Protein AF-A0A1F1UB64-F1 (afdb_monomer_lite)

Foldseek 3Di:
DPPQQDPVLLVCLVVVLVVLVVLLVVLVVVCPDPPDDPVSVVVSVVSNVPSVVVNVVSVVSNVD

Radius of gyration: 14.94 Å; chains: 1; bounding box: 31×19×49 Å

Secondary structure (DSSP, 8-state):
-PPPPPHHHHHHHHHHHHHHHHHHHHHHHHHTSSS--HHHHHHHHHHHHHHHHHHHHHHHHHH-

Sequence (64 aa):
MSADHNDADIMFAQMMIPHHQQAVEMSEILLAKDDIPAEVIEFAQGVIDAQGPEIDRMNYMLET

pLDDT: mean 94.13, std 11.41, range [40.0, 98.81]

Structure (mmCIF, N/CA/C/O backbone):
data_AF-A0A1F1UB64-F1
#
_entry.id   AF-A0A1F1UB64-F1
#
loop_
_atom_site.group_PDB
_atom_site.id
_atom_site.type_symbol
_atom_site.label_atom_id
_atom_site.label_alt_id
_atom_site.label_comp_id
_atom_site.label_asym_id
_atom_site.label_entity_id
_atom_site.label_seq_id
_atom_site.pdbx_PDB_ins_code
_atom_site.Cartn_x
_atom_site.Cartn_y
_atom_site.Cartn_z
_atom_site.occupancy
_atom_site.B_iso_or_equiv
_atom_site.auth_seq_id
_atom_site.auth_comp_id
_atom_site.auth_asym_id
_atom_site.auth_atom_id
_atom_site.pdbx_PDB_model_num
ATOM 1 N N . MET A 1 1 ? 7.300 -2.524 -30.803 1.00 40.00 1 MET A N 1
ATOM 2 C CA . MET A 1 1 ? 8.379 -2.996 -29.920 1.00 40.00 1 MET A CA 1
ATOM 3 C C . MET A 1 1 ? 8.025 -2.488 -28.543 1.00 40.00 1 MET A C 1
ATOM 5 O O . MET A 1 1 ? 8.012 -1.277 -28.369 1.00 40.00 1 MET A O 1
ATOM 9 N N . SER A 1 2 ? 7.584 -3.376 -27.648 1.00 48.56 2 SER A N 1
ATOM 10 C CA . SER A 1 2 ? 7.573 -3.052 -26.219 1.00 48.56 2 SER A CA 1
ATOM 11 C C . SER A 1 2 ? 9.016 -2.708 -25.887 1.00 4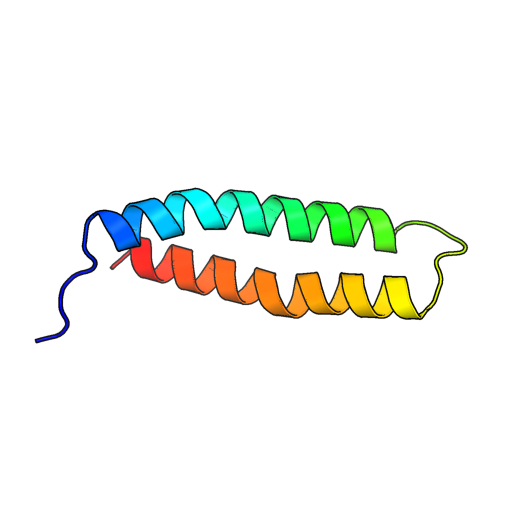8.56 2 SER A C 1
ATOM 13 O O . SER A 1 2 ? 9.896 -3.478 -26.262 1.00 48.56 2 SER A O 1
ATOM 15 N N . ALA A 1 3 ? 9.283 -1.520 -25.357 1.00 57.66 3 ALA A N 1
ATOM 16 C CA . ALA A 1 3 ? 10.606 -1.275 -24.813 1.00 57.66 3 ALA A CA 1
ATOM 17 C C . ALA A 1 3 ? 10.731 -2.223 -23.621 1.00 57.66 3 ALA A C 1
ATOM 19 O O . ALA A 1 3 ? 9.880 -2.177 -22.732 1.00 57.66 3 ALA A O 1
ATOM 20 N N . ASP A 1 4 ? 11.709 -3.123 -23.662 1.00 74.44 4 ASP A N 1
ATOM 21 C CA . ASP A 1 4 ? 12.107 -3.887 -22.485 1.00 74.44 4 ASP A CA 1
ATOM 22 C C . ASP A 1 4 ? 12.320 -2.892 -21.330 1.00 74.44 4 ASP A C 1
ATOM 24 O O . ASP A 1 4 ? 12.804 -1.773 -21.557 1.00 74.44 4 ASP A O 1
ATOM 28 N N . HIS A 1 5 ? 11.880 -3.254 -20.123 1.00 83.25 5 HIS A N 1
ATOM 29 C CA . HIS A 1 5 ? 11.994 -2.401 -18.941 1.00 83.25 5 HIS A CA 1
ATOM 30 C C . HIS A 1 5 ? 13.439 -1.913 -18.786 1.00 83.25 5 HIS A C 1
ATOM 32 O O . HIS A 1 5 ? 14.379 -2.707 -18.846 1.00 83.25 5 HIS A O 1
ATOM 38 N N . ASN A 1 6 ? 13.631 -0.601 -18.634 1.00 88.75 6 ASN A N 1
ATOM 39 C CA . ASN A 1 6 ? 14.975 -0.042 -18.502 1.00 88.75 6 ASN A CA 1
ATOM 40 C C . ASN A 1 6 ? 15.457 -0.115 -17.040 1.00 88.75 6 ASN A C 1
ATOM 42 O O . ASN A 1 6 ? 14.673 -0.365 -16.125 1.00 88.75 6 ASN A O 1
ATOM 46 N N . ASP A 1 7 ? 16.743 0.154 -16.804 1.00 92.00 7 ASP A N 1
ATOM 47 C CA . ASP A 1 7 ? 17.338 0.088 -15.459 1.00 92.00 7 ASP A CA 1
ATOM 48 C C . ASP A 1 7 ? 16.603 0.953 -14.419 1.00 92.00 7 ASP A C 1
ATOM 50 O O . ASP A 1 7 ? 16.551 0.596 -13.241 1.00 92.00 7 ASP A O 1
ATOM 54 N N . ALA A 1 8 ? 16.009 2.080 -14.830 1.00 94.50 8 ALA A N 1
ATOM 55 C CA . ALA A 1 8 ? 15.237 2.929 -13.928 1.00 94.50 8 ALA A CA 1
ATOM 56 C C . ALA A 1 8 ? 13.888 2.296 -13.555 1.00 94.50 8 ALA A C 1
ATOM 58 O O . ALA A 1 8 ? 13.484 2.404 -12.397 1.00 94.50 8 ALA A O 1
ATOM 59 N N . ASP A 1 9 ? 13.227 1.603 -14.488 1.00 94.38 9 ASP A N 1
ATOM 60 C CA . ASP A 1 9 ? 11.987 0.864 -14.219 1.00 94.38 9 ASP A CA 1
ATOM 61 C C . ASP A 1 9 ? 12.248 -0.292 -13.239 1.00 94.38 9 ASP A C 1
ATOM 63 O O . ASP A 1 9 ? 11.510 -0.469 -12.267 1.00 94.38 9 ASP A O 1
ATOM 67 N N . ILE A 1 10 ? 13.346 -1.031 -13.448 1.00 94.94 10 ILE A N 1
ATOM 68 C CA . ILE A 1 10 ? 13.769 -2.137 -12.575 1.00 94.94 10 ILE A CA 1
ATOM 69 C C . ILE A 1 10 ? 14.089 -1.617 -11.173 1.00 94.94 10 ILE A C 1
ATOM 71 O O . ILE A 1 10 ? 13.578 -2.140 -10.182 1.00 94.94 10 ILE A O 1
ATOM 75 N N . MET A 1 11 ? 14.907 -0.565 -11.076 1.00 96.12 11 MET A N 1
ATOM 76 C CA . MET A 1 11 ? 15.271 0.034 -9.792 1.00 96.12 11 MET A CA 1
ATOM 77 C C . MET A 1 11 ? 14.040 0.578 -9.059 1.00 96.12 11 MET A C 1
ATOM 79 O O . MET A 1 11 ? 13.921 0.402 -7.846 1.00 96.12 11 MET A O 1
ATOM 83 N N . PHE A 1 12 ? 13.113 1.217 -9.778 1.00 97.00 12 PHE A N 1
ATOM 84 C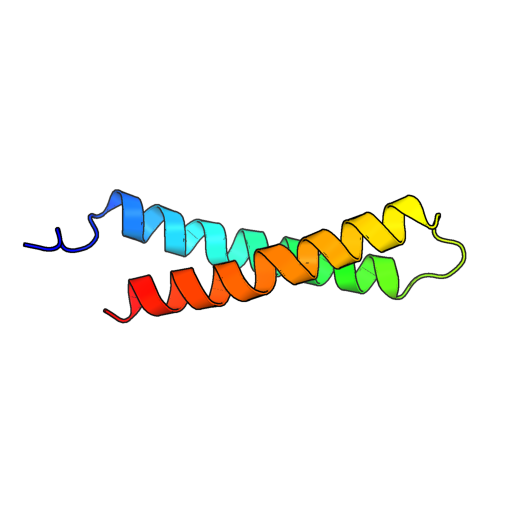 CA . PHE A 1 12 ? 11.863 1.696 -9.198 1.00 97.00 12 PHE A CA 1
ATOM 85 C C . PHE A 1 12 ? 11.058 0.540 -8.597 1.00 97.00 12 PHE A C 1
ATOM 87 O O . PHE A 1 12 ? 10.705 0.607 -7.421 1.00 97.00 12 PHE A O 1
ATOM 94 N N . ALA A 1 13 ? 10.830 -0.536 -9.357 1.00 97.25 13 ALA A N 1
ATOM 95 C CA . ALA A 1 13 ? 10.081 -1.698 -8.883 1.00 97.25 13 ALA A CA 1
ATOM 96 C C . ALA A 1 13 ? 10.752 -2.351 -7.663 1.00 97.25 13 ALA A C 1
ATOM 98 O O . ALA A 1 13 ? 10.103 -2.563 -6.639 1.00 97.25 13 ALA A O 1
ATOM 99 N N . GLN A 1 14 ? 12.066 -2.583 -7.720 1.00 97.44 14 GLN A N 1
ATOM 100 C CA . GLN A 1 14 ? 12.825 -3.191 -6.619 1.00 97.44 14 GLN A C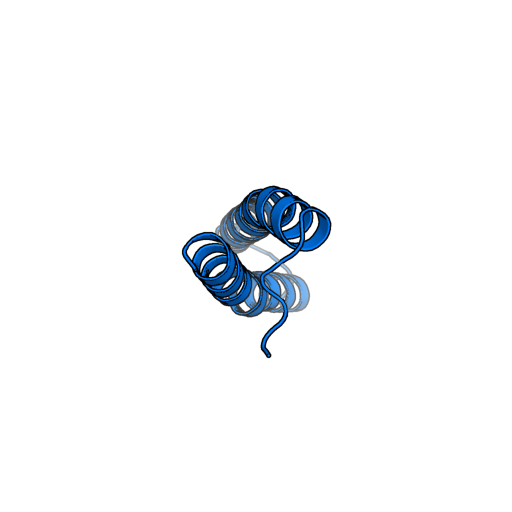A 1
ATOM 101 C C . GLN A 1 14 ? 12.785 -2.369 -5.325 1.00 97.44 14 GLN A C 1
ATOM 103 O O . GLN A 1 14 ? 12.828 -2.943 -4.238 1.00 97.44 14 GLN A O 1
ATOM 108 N N . MET A 1 15 ? 12.696 -1.041 -5.425 1.00 98.31 15 MET A N 1
ATOM 109 C CA . MET A 1 15 ? 12.586 -0.156 -4.262 1.00 98.31 15 MET A CA 1
ATOM 110 C C . MET A 1 15 ? 11.143 0.007 -3.778 1.00 98.31 15 MET A C 1
ATOM 112 O O . MET A 1 15 ? 10.908 0.132 -2.575 1.00 98.31 15 MET A O 1
ATOM 116 N N . MET A 1 16 ? 10.173 0.018 -4.691 1.00 98.62 16 MET A N 1
ATOM 117 C CA . MET A 1 16 ? 8.782 0.306 -4.355 1.00 98.62 16 MET A CA 1
ATOM 118 C C . MET A 1 16 ? 8.038 -0.922 -3.822 1.00 98.62 16 MET A C 1
ATOM 120 O O . MET A 1 16 ? 7.164 -0.768 -2.975 1.00 98.62 16 MET A O 1
ATOM 124 N N . ILE A 1 17 ? 8.430 -2.137 -4.221 1.00 98.69 17 ILE A N 1
ATOM 125 C CA . ILE A 1 17 ? 7.900 -3.379 -3.637 1.00 98.69 17 ILE A CA 1
ATOM 126 C C . ILE A 1 17 ? 8.047 -3.397 -2.101 1.00 98.69 17 ILE A C 1
ATOM 128 O O . ILE A 1 17 ? 7.020 -3.470 -1.424 1.00 98.69 17 ILE A O 1
ATOM 132 N N . PRO A 1 18 ? 9.257 -3.285 -1.509 1.00 98.56 18 PRO A N 1
ATOM 133 C CA . PRO A 1 18 ? 9.399 -3.315 -0.053 1.00 98.56 18 PRO A CA 1
ATOM 134 C C . 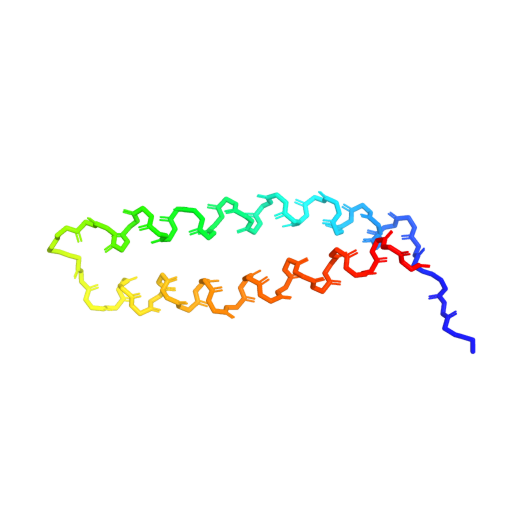PRO A 1 18 ? 8.755 -2.101 0.629 1.00 98.56 18 PRO A C 1
ATOM 136 O O . PRO A 1 18 ? 8.246 -2.221 1.742 1.00 98.56 18 PRO A O 1
ATOM 139 N N . HIS A 1 19 ? 8.725 -0.940 -0.035 1.00 98.81 19 HIS A N 1
ATOM 140 C CA . HIS A 1 19 ? 8.020 0.239 0.470 1.00 98.81 19 HIS A CA 1
ATOM 141 C C . HIS A 1 19 ? 6.505 -0.012 0.590 1.00 98.81 19 HIS A C 1
ATOM 143 O O . HIS A 1 19 ? 5.911 0.281 1.628 1.00 98.81 19 HIS A O 1
ATOM 149 N N . HIS A 1 20 ? 5.880 -0.597 -0.435 1.00 98.75 20 HIS A N 1
ATOM 150 C CA . HIS A 1 20 ? 4.461 -0.954 -0.405 1.00 98.75 20 HIS A CA 1
ATOM 151 C C . HIS A 1 20 ? 4.161 -2.073 0.589 1.00 98.75 20 HIS A C 1
ATOM 153 O O . HIS A 1 20 ? 3.185 -1.977 1.327 1.00 98.75 20 HIS A O 1
ATOM 159 N N . GLN A 1 21 ? 5.020 -3.091 0.685 1.00 98.81 21 GLN A N 1
ATOM 160 C CA . GLN A 1 21 ? 4.867 -4.152 1.686 1.00 98.81 21 GLN A CA 1
ATOM 161 C C . GLN A 1 21 ? 4.833 -3.582 3.108 1.00 98.81 21 GLN A C 1
ATOM 163 O O . GLN A 1 21 ? 3.962 -3.948 3.894 1.00 98.81 21 GLN A O 1
ATOM 168 N N . GLN A 1 22 ? 5.718 -2.629 3.417 1.00 98.75 22 GLN A N 1
ATOM 169 C CA . GLN A 1 22 ? 5.711 -1.954 4.714 1.00 98.75 22 GLN A CA 1
ATOM 170 C C . GLN A 1 22 ? 4.428 -1.141 4.937 1.00 98.75 22 GLN A C 1
ATOM 172 O O . GLN A 1 22 ? 3.890 -1.133 6.042 1.00 98.75 22 GLN A O 1
ATOM 177 N N . ALA A 1 23 ? 3.925 -0.445 3.915 1.00 98.75 23 ALA A N 1
ATOM 178 C CA . ALA A 1 23 ? 2.686 0.318 4.035 1.00 98.75 23 ALA A CA 1
ATOM 179 C C . ALA A 1 23 ? 1.468 -0.591 4.286 1.00 98.75 23 ALA A C 1
ATOM 181 O O . ALA A 1 23 ? 0.612 -0.249 5.108 1.00 98.75 23 ALA A O 1
ATOM 182 N N . VAL A 1 24 ? 1.415 -1.756 3.631 1.00 98.81 24 VAL A N 1
ATOM 183 C CA . VAL A 1 24 ? 0.394 -2.789 3.865 1.00 98.81 24 VAL A CA 1
ATOM 184 C C . VAL A 1 24 ? 0.492 -3.318 5.295 1.00 98.81 24 VAL A C 1
ATOM 186 O O . VAL A 1 24 ? -0.491 -3.239 6.027 1.00 98.81 24 VAL A O 1
ATOM 189 N N . GLU A 1 25 ? 1.679 -3.743 5.738 1.00 98.81 25 GLU A N 1
ATOM 190 C CA . GLU A 1 25 ? 1.895 -4.255 7.101 1.00 98.81 25 GLU A CA 1
ATOM 191 C C . GLU A 1 25 ? 1.483 -3.222 8.165 1.00 98.81 25 GLU A C 1
ATOM 193 O O . GLU A 1 25 ? 0.768 -3.532 9.119 1.00 98.81 25 GLU A O 1
ATOM 198 N N . MET A 1 26 ? 1.872 -1.956 7.990 1.00 98.69 26 MET A N 1
ATOM 199 C CA . MET A 1 26 ? 1.492 -0.884 8.915 1.00 98.69 26 MET A CA 1
ATOM 200 C C . MET A 1 26 ? -0.020 -0.623 8.935 1.00 98.69 26 MET A C 1
ATOM 202 O O . MET A 1 26 ? -0.567 -0.295 9.993 1.00 98.69 26 MET A O 1
ATOM 206 N N . SER A 1 27 ? -0.693 -0.775 7.793 1.00 98.75 27 SER A N 1
ATOM 207 C CA . SER A 1 27 ? -2.149 -0.643 7.689 1.00 98.75 27 SER A CA 1
ATOM 208 C C . SER A 1 27 ? -2.857 -1.798 8.398 1.00 98.75 27 SER A C 1
ATOM 210 O O . SER A 1 27 ? -3.788 -1.558 9.163 1.00 98.75 27 SER A O 1
ATOM 212 N N . GLU A 1 28 ? -2.371 -3.031 8.250 1.00 98.50 28 GLU A N 1
ATOM 213 C CA . GLU A 1 28 ? -2.882 -4.201 8.978 1.00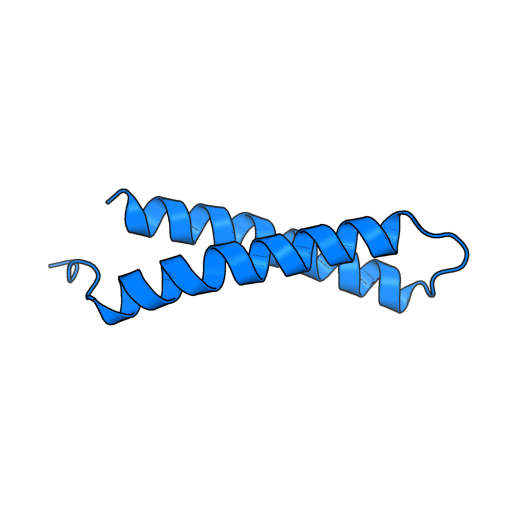 98.50 28 GLU A CA 1
ATOM 214 C C . GLU A 1 28 ? -2.697 -4.053 10.498 1.00 98.50 28 GLU A C 1
ATOM 216 O O . GLU A 1 28 ? -3.632 -4.286 11.268 1.00 98.50 28 GLU A O 1
ATOM 221 N N . ILE A 1 29 ? -1.524 -3.581 10.943 1.00 98.62 29 ILE A N 1
ATOM 222 C CA . ILE A 1 29 ? -1.254 -3.286 12.360 1.00 98.62 29 ILE A CA 1
ATOM 223 C C . ILE A 1 29 ? -2.226 -2.231 12.900 1.00 98.62 29 ILE A C 1
ATOM 225 O O . ILE A 1 29 ? -2.653 -2.326 14.052 1.00 98.62 29 ILE A O 1
ATOM 229 N N . LEU A 1 30 ? -2.557 -1.206 12.107 1.00 98.31 30 LEU A N 1
ATOM 230 C CA . LEU A 1 30 ? -3.516 -0.173 12.497 1.00 98.31 30 LEU A CA 1
ATOM 231 C C . LEU A 1 30 ? -4.933 -0.742 12.623 1.00 98.31 30 LEU A C 1
ATOM 233 O O . LEU A 1 30 ? -5.603 -0.454 13.612 1.00 98.31 30 LEU A O 1
ATOM 237 N N . LEU A 1 31 ? -5.363 -1.563 11.661 1.00 98.19 31 LEU A N 1
ATOM 238 C CA . LEU A 1 31 ? -6.690 -2.189 11.642 1.00 98.19 31 LEU A CA 1
ATOM 239 C C . LEU A 1 31 ? -6.892 -3.220 12.762 1.00 98.19 31 LEU A C 1
ATOM 241 O O . LEU A 1 31 ? -8.027 -3.495 13.141 1.00 98.19 31 LEU A O 1
ATOM 245 N N . ALA A 1 32 ? -5.810 -3.762 13.324 1.00 98.38 32 ALA A N 1
ATOM 246 C CA . ALA A 1 32 ? -5.856 -4.659 14.478 1.00 98.38 32 ALA A CA 1
ATOM 247 C C . ALA A 1 32 ? -6.045 -3.939 15.832 1.00 98.38 32 ALA A C 1
ATOM 249 O O . ALA A 1 32 ? -6.093 -4.602 16.870 1.00 98.38 32 ALA A O 1
ATOM 250 N N . LYS A 1 33 ? -6.101 -2.600 15.854 1.00 97.88 33 LYS A N 1
ATOM 251 C CA . LYS A 1 33 ? -6.293 -1.806 17.076 1.00 97.88 33 LYS A CA 1
ATOM 252 C C . LYS A 1 33 ? -7.763 -1.473 17.313 1.00 97.88 33 LYS A C 1
ATOM 254 O O . LYS A 1 33 ? -8.529 -1.277 16.375 1.00 97.88 33 LYS A O 1
ATOM 259 N N . ASP A 1 34 ? -8.110 -1.313 18.584 1.00 97.38 34 ASP A N 1
ATOM 260 C CA . ASP A 1 34 ? -9.416 -0.815 19.007 1.00 97.38 34 ASP A CA 1
ATOM 261 C C . ASP A 1 34 ? -9.504 0.722 18.914 1.00 97.38 34 ASP A C 1
ATOM 263 O O . ASP A 1 34 ? -8.488 1.422 18.876 1.00 97.38 34 ASP A O 1
ATOM 267 N N . ASP A 1 35 ? -10.735 1.243 18.907 1.00 97.00 35 ASP A N 1
ATOM 268 C CA . ASP A 1 35 ? -11.066 2.677 18.998 1.00 97.00 35 ASP A CA 1
ATOM 269 C C . ASP A 1 35 ? -10.430 3.583 17.921 1.00 97.00 35 ASP A C 1
ATOM 271 O O . ASP A 1 35 ? -10.178 4.772 18.140 1.00 97.00 35 ASP A O 1
ATOM 275 N N . ILE A 1 36 ? -10.196 3.043 16.722 1.00 97.56 36 ILE A N 1
ATOM 276 C CA . ILE A 1 36 ? -9.693 3.809 15.577 1.00 97.56 36 ILE A CA 1
ATOM 277 C C . ILE A 1 36 ? -10.840 4.579 14.891 1.00 97.56 36 ILE A C 1
ATOM 279 O O . ILE A 1 36 ? -11.905 4.005 14.648 1.00 97.56 36 ILE A O 1
ATOM 283 N N . PRO A 1 37 ? -10.654 5.868 14.534 1.00 98.50 37 PRO A N 1
ATOM 284 C CA . PRO A 1 37 ? -11.648 6.620 13.771 1.00 98.50 37 PRO A CA 1
ATOM 285 C C . PRO A 1 37 ? -11.992 5.943 12.438 1.00 98.50 37 PRO A C 1
ATOM 287 O O . PRO A 1 37 ? -11.108 5.450 11.739 1.00 98.50 37 PRO A O 1
ATOM 290 N N . ALA A 1 38 ? -13.267 5.979 12.044 1.00 98.19 38 ALA A N 1
ATOM 291 C CA . ALA A 1 38 ? -13.741 5.321 10.821 1.00 98.19 38 ALA A CA 1
ATOM 292 C C . ALA A 1 38 ? -12.996 5.783 9.553 1.00 98.19 38 ALA A C 1
ATOM 294 O O . ALA A 1 38 ? -12.671 4.963 8.704 1.00 98.19 38 ALA A O 1
ATOM 295 N N . GLU A 1 39 ? -12.655 7.071 9.461 1.00 98.44 39 GLU A N 1
ATOM 296 C CA . GLU A 1 39 ? -11.873 7.634 8.348 1.00 98.44 39 GLU A CA 1
ATOM 297 C C . GLU A 1 39 ? -10.456 7.041 8.252 1.00 98.44 39 GLU A C 1
ATOM 299 O O . GLU A 1 39 ? -9.914 6.868 7.163 1.00 98.44 39 GLU A O 1
ATOM 304 N N . VAL A 1 40 ? -9.861 6.682 9.393 1.00 98.44 40 VAL A N 1
ATOM 305 C CA . VAL A 1 40 ? -8.526 6.082 9.460 1.00 98.44 40 VAL A CA 1
ATOM 306 C C . VAL A 1 40 ? -8.588 4.602 9.073 1.00 98.44 40 VAL A C 1
ATOM 308 O O . VAL A 1 40 ? -7.692 4.117 8.386 1.00 98.44 40 VAL A O 1
ATOM 311 N N . ILE A 1 41 ? -9.661 3.903 9.457 1.00 98.62 41 ILE A N 1
ATOM 312 C CA . ILE A 1 41 ? -9.943 2.530 9.007 1.00 98.62 41 ILE A CA 1
ATOM 313 C C . ILE A 1 41 ? -10.123 2.498 7.486 1.00 98.62 41 ILE A C 1
ATOM 315 O O . ILE A 1 41 ? -9.495 1.684 6.813 1.00 98.62 41 ILE A O 1
ATOM 319 N N . GLU A 1 42 ? -10.942 3.400 6.941 1.00 98.62 42 GLU A N 1
ATOM 320 C CA . GLU A 1 42 ? -11.185 3.500 5.498 1.00 98.62 42 GLU A CA 1
ATOM 321 C C . GLU A 1 42 ? -9.889 3.789 4.734 1.00 98.62 42 GLU A C 1
ATOM 323 O O . GLU A 1 42 ? -9.597 3.133 3.734 1.00 98.62 42 GLU A O 1
ATOM 328 N N . PHE A 1 43 ? -9.067 4.711 5.241 1.00 98.69 43 PHE A N 1
ATOM 329 C CA . PHE A 1 43 ? -7.760 4.997 4.659 1.00 98.69 43 PHE A CA 1
ATOM 330 C C . PHE A 1 43 ? -6.837 3.771 4.662 1.00 98.69 43 PHE A C 1
ATOM 332 O O . PHE A 1 43 ? -6.253 3.451 3.628 1.00 98.69 43 PHE A O 1
ATOM 339 N N . ALA A 1 44 ? -6.715 3.068 5.792 1.00 98.75 44 ALA A N 1
ATOM 340 C CA . ALA A 1 44 ? -5.862 1.884 5.899 1.00 98.75 44 ALA A CA 1
ATOM 341 C C . ALA A 1 44 ? -6.319 0.759 4.961 1.00 98.75 44 ALA A C 1
ATOM 343 O O . ALA A 1 44 ? -5.489 0.150 4.287 1.00 98.75 44 ALA A O 1
ATOM 344 N N . GLN A 1 45 ? -7.630 0.529 4.850 1.00 98.69 45 GLN A N 1
ATOM 345 C CA . GLN A 1 45 ? -8.164 -0.437 3.893 1.00 98.69 45 GLN A CA 1
ATOM 346 C C . GLN A 1 45 ? -7.857 -0.017 2.449 1.00 98.69 45 GLN A C 1
ATOM 348 O O . GLN A 1 45 ? -7.406 -0.837 1.655 1.00 98.69 45 GLN A O 1
ATOM 353 N N . GLY A 1 46 ? -8.007 1.271 2.126 1.00 98.81 46 GLY A N 1
ATOM 354 C CA . GLY A 1 46 ? -7.661 1.804 0.808 1.00 98.81 46 GLY A CA 1
ATOM 355 C C . GLY A 1 46 ? -6.178 1.648 0.456 1.00 98.81 46 GLY A C 1
ATOM 356 O O . GLY A 1 46 ? -5.852 1.368 -0.697 1.00 98.81 46 GLY A O 1
ATOM 357 N N . VAL A 1 47 ? -5.273 1.778 1.434 1.00 98.81 47 VAL A N 1
ATOM 358 C CA . VAL A 1 47 ? -3.837 1.508 1.238 1.00 98.81 47 VAL A CA 1
ATOM 359 C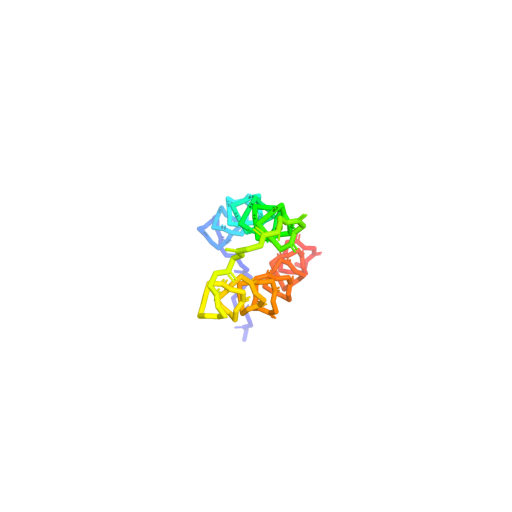 C . VAL A 1 47 ? -3.606 0.043 0.876 1.00 98.81 47 VAL A C 1
ATOM 361 O O . VAL A 1 47 ? -2.885 -0.224 -0.083 1.00 98.81 47 VAL A O 1
ATOM 364 N N . ILE A 1 48 ? -4.227 -0.892 1.599 1.00 98.75 48 ILE A N 1
ATOM 365 C CA . ILE A 1 48 ? -4.093 -2.334 1.340 1.00 98.75 48 ILE A CA 1
ATOM 366 C C . ILE A 1 48 ? -4.634 -2.685 -0.051 1.00 98.75 48 ILE A C 1
ATOM 368 O O . ILE A 1 48 ? -3.936 -3.320 -0.845 1.00 98.75 48 ILE A O 1
ATOM 372 N N . ASP A 1 49 ? -5.842 -2.217 -0.367 1.00 98.69 49 ASP A N 1
ATOM 373 C CA . ASP A 1 49 ? -6.543 -2.527 -1.617 1.00 98.69 49 ASP A CA 1
ATOM 374 C C . ASP A 1 49 ? -5.826 -1.959 -2.853 1.00 98.69 49 ASP A C 1
ATOM 376 O O . ASP A 1 49 ? -5.914 -2.536 -3.938 1.00 98.69 49 ASP A O 1
ATOM 380 N N . ALA A 1 50 ? -5.113 -0.838 -2.704 1.00 98.62 50 ALA A N 1
ATOM 381 C CA . ALA A 1 50 ? -4.324 -0.243 -3.778 1.00 98.62 50 ALA A CA 1
ATOM 382 C C . ALA A 1 50 ? -2.929 -0.875 -3.897 1.00 98.62 50 ALA A C 1
ATOM 384 O O . ALA A 1 50 ? -2.533 -1.307 -4.980 1.00 98.62 50 ALA A O 1
ATOM 385 N N . GLN A 1 51 ? -2.186 -0.951 -2.790 1.00 98.75 51 GLN A N 1
ATOM 386 C CA . GLN A 1 51 ? -0.760 -1.278 -2.837 1.00 98.75 51 GLN A CA 1
ATOM 387 C C . GLN A 1 51 ? -0.489 -2.784 -2.924 1.00 98.75 51 GLN A C 1
ATOM 389 O O . GLN A 1 51 ? 0.537 -3.175 -3.478 1.00 98.75 51 GLN A O 1
ATOM 394 N N . GLY A 1 52 ? -1.411 -3.640 -2.464 1.00 98.12 52 GLY A N 1
ATOM 395 C CA . GLY A 1 52 ? -1.323 -5.092 -2.660 1.00 98.12 52 GLY A CA 1
ATOM 396 C C . GLY A 1 52 ? -1.223 -5.476 -4.147 1.00 98.12 52 GLY A C 1
ATOM 397 O O . GLY A 1 52 ? -0.215 -6.050 -4.559 1.00 98.12 52 GLY A O 1
ATOM 398 N N . PRO A 1 53 ? -2.201 -5.092 -4.990 1.00 98.56 53 PRO A N 1
ATOM 399 C CA . PRO A 1 53 ? -2.136 -5.340 -6.433 1.00 98.56 53 PRO A CA 1
ATOM 400 C C . PRO A 1 53 ? -0.954 -4.662 -7.147 1.00 98.56 53 PRO A C 1
ATOM 402 O O . PRO A 1 53 ? -0.462 -5.171 -8.157 1.00 98.56 53 PRO A O 1
ATOM 405 N N . GLU A 1 54 ? -0.484 -3.510 -6.658 1.00 98.56 54 GLU A N 1
ATOM 406 C CA . GLU A 1 54 ? 0.694 -2.832 -7.216 1.00 98.56 54 GLU A CA 1
ATOM 407 C C . GLU A 1 54 ? 1.987 -3.622 -6.969 1.00 98.56 54 GLU A C 1
ATOM 409 O O . GLU A 1 54 ? 2.829 -3.692 -7.869 1.00 98.56 54 GLU A O 1
ATOM 414 N N . ILE A 1 55 ? 2.125 -4.279 -5.810 1.00 98.62 55 ILE A N 1
ATOM 415 C CA . ILE A 1 55 ? 3.231 -5.211 -5.534 1.00 98.62 55 ILE A CA 1
ATOM 416 C C . ILE A 1 55 ? 3.240 -6.347 -6.563 1.00 98.62 55 ILE A C 1
ATOM 418 O O . ILE A 1 55 ? 4.278 -6.602 -7.176 1.00 98.62 55 ILE A O 1
ATOM 422 N N . ASP A 1 56 ? 2.094 -6.991 -6.802 1.00 98.06 56 ASP A N 1
ATOM 423 C CA . ASP A 1 56 ? 1.983 -8.097 -7.765 1.00 98.06 56 ASP A CA 1
ATOM 424 C C . ASP A 1 56 ? 2.360 -7.653 -9.181 1.00 98.06 56 ASP A C 1
ATOM 426 O O . ASP A 1 56 ? 3.096 -8.341 -9.893 1.00 98.06 56 ASP A O 1
ATOM 430 N N . ARG A 1 57 ? 1.910 -6.460 -9.581 1.00 97.06 57 ARG A N 1
ATOM 431 C CA . ARG A 1 57 ? 2.250 -5.877 -10.881 1.00 97.06 57 ARG A CA 1
ATOM 432 C C . ARG A 1 57 ? 3.751 -5.633 -11.029 1.00 97.06 57 ARG A C 1
ATOM 434 O O . ARG A 1 57 ? 4.299 -5.918 -12.091 1.00 97.06 57 ARG A O 1
ATOM 441 N N . MET A 1 58 ? 4.406 -5.100 -10.001 1.00 97.62 58 MET A N 1
ATOM 442 C CA . MET A 1 58 ? 5.848 -4.845 -10.034 1.00 97.62 58 MET A CA 1
ATOM 443 C C . MET A 1 58 ? 6.665 -6.138 -10.012 1.00 97.62 58 MET A C 1
ATOM 445 O O . MET A 1 58 ? 7.658 -6.223 -10.727 1.00 97.62 58 MET A O 1
ATOM 449 N N . ASN A 1 59 ? 6.232 -7.159 -9.266 1.00 97.06 59 ASN A N 1
ATOM 450 C CA . ASN A 1 59 ? 6.854 -8.485 -9.321 1.00 97.06 59 ASN A CA 1
ATOM 451 C C . ASN A 1 59 ? 6.760 -9.075 -10.730 1.00 97.06 59 ASN A C 1
ATOM 453 O O . ASN A 1 59 ? 7.772 -9.495 -11.282 1.00 97.06 59 ASN A O 1
ATOM 457 N N . TYR A 1 60 ? 5.579 -9.008 -11.352 1.00 94.81 60 TYR A N 1
ATOM 458 C CA . TYR A 1 60 ? 5.400 -9.455 -12.732 1.00 94.81 60 TYR A CA 1
ATOM 459 C C . TYR A 1 60 ? 6.326 -8.711 -13.707 1.00 94.81 60 TYR A C 1
ATOM 461 O O . TYR A 1 60 ? 6.945 -9.342 -14.555 1.00 94.81 60 TYR A O 1
ATOM 469 N N . MET A 1 61 ? 6.483 -7.389 -13.555 1.00 92.19 61 MET A N 1
ATOM 470 C CA . MET A 1 61 ? 7.419 -6.592 -14.366 1.00 92.19 61 MET A CA 1
ATOM 471 C C . MET A 1 61 ? 8.891 -7.007 -14.203 1.00 92.19 61 MET A C 1
ATOM 473 O O . MET A 1 61 ? 9.677 -6.759 -15.109 1.00 92.19 61 MET A O 1
ATOM 477 N N . LEU A 1 62 ? 9.287 -7.587 -13.063 1.00 92.62 62 LEU A N 1
ATOM 478 C CA . LEU A 1 62 ? 10.664 -8.039 -12.812 1.00 92.62 62 LEU A CA 1
ATOM 479 C C . LEU A 1 62 ? 10.930 -9.475 -13.293 1.00 92.62 62 LEU A C 1
ATOM 481 O O . LEU A 1 62 ? 12.089 -9.868 -13.425 1.00 92.62 62 LEU A O 1
ATOM 485 N N . GLU A 1 63 ? 9.879 -10.264 -13.521 1.00 89.88 63 GLU A N 1
ATOM 486 C CA . GLU A 1 63 ? 9.966 -11.645 -14.011 1.00 89.88 63 GLU A CA 1
ATOM 487 C C . GLU A 1 63 ? 10.010 -11.742 -15.546 1.00 89.88 63 GLU A C 1
ATOM 489 O O . GLU A 1 63 ? 10.397 -12.786 -16.081 1.00 89.88 63 GLU A O 1
ATOM 494 N N . THR A 1 64 ? 9.609 -10.675 -16.245 1.00 70.44 64 THR A N 1
ATOM 495 C CA . THR A 1 64 ? 9.526 -10.581 -17.714 1.00 70.44 64 THR A CA 1
ATOM 496 C C . THR A 1 64 ? 10.604 -9.692 -18.301 1.00 70.44 64 THR A C 1
ATOM 498 O O . THR A 1 64 ? 11.156 -10.079 -19.354 1.00 70.44 64 THR A O 1
#